Protein AF-A0A6L6IVC9-F1 (afdb_monomer_lite)

Foldseek 3Di:
DLVVLLVCLLVQLLVLQQVLCVVCVVLVVVLVVLVVVLVCQLPDPDPVSVVVSVVDDRDPVSVVSLVVSQCSLLVSLLVSLLVSLVSQDLPDDPVSSVVSLVSNVNSNVVSCVPGGVVSHDPVSNVVSNVNSNVVNVVVSVVVVVVVD

Sequence (148 aa):
MMVFRYALLFVLPVLLAVLLEYLTFPMQEHVRAQASDWINRAASPNPDVAATARAELPGHDMLGAISRLDWLFLGSVFLGVIAVSFLIPTRLIASKGINLLTAIVLGFAAARFFVGFYRLAWAEFGGAVLLGAIAAVGLMLLRLRRSG

Radius of gyration: 20.47 Å; chains: 1; bounding box: 45×28×60 Å

Secondary structure (DSSP, 8-state):
-HHHHHHHHHHHHHHHHHHHHHHHHHHHHHHHHHHHHHHHHHT-SSHHHHHHHHHSPPPHHHHHHHHHHHHHHHHHHHHHHHHHHTTS-TT--HHHHHHHHHHHHHHHHHHHHHTSGGGS-HHHHHHHHHHHHHHHHHHHHHHHHH--

Structure (mmCIF, N/CA/C/O backbone):
data_AF-A0A6L6IVC9-F1
#
_entry.id   AF-A0A6L6IVC9-F1
#
loop_
_atom_site.group_PDB
_atom_site.id
_atom_site.type_symbol
_atom_site.label_atom_id
_atom_site.label_alt_id
_atom_site.label_comp_id
_atom_site.label_asym_id
_atom_site.label_entity_id
_atom_site.label_seq_id
_atom_site.pdbx_PDB_ins_code
_atom_site.Cartn_x
_atom_site.Cartn_y
_atom_site.Cartn_z
_atom_site.occupancy
_atom_site.B_iso_or_equiv
_atom_site.auth_seq_id
_atom_site.auth_comp_id
_atom_site.auth_asym_id
_atom_site.auth_atom_id
_atom_site.pdbx_PDB_model_num
ATOM 1 N N . MET A 1 1 ? -21.266 -10.747 19.700 1.00 63.91 1 MET A N 1
ATOM 2 C CA . MET A 1 1 ? -20.982 -9.439 19.053 1.00 63.91 1 MET A CA 1
ATOM 3 C C . MET A 1 1 ? -19.495 -9.064 18.976 1.00 63.91 1 MET A C 1
ATOM 5 O O . MET A 1 1 ? -19.111 -8.456 17.988 1.00 63.91 1 MET A O 1
ATOM 9 N N . MET A 1 2 ? -18.641 -9.415 19.954 1.00 69.81 2 MET A N 1
ATOM 10 C CA . MET A 1 2 ? -17.191 -9.118 19.905 1.00 69.81 2 MET A CA 1
ATOM 11 C C . MET A 1 2 ? -16.445 -9.848 18.775 1.00 69.81 2 MET A C 1
ATOM 13 O O . MET A 1 2 ? -15.740 -9.198 18.018 1.00 69.81 2 MET A O 1
ATOM 17 N N . VAL A 1 3 ? -16.641 -11.163 18.615 1.00 74.19 3 VAL A N 1
ATOM 18 C CA . VAL A 1 3 ? -15.970 -11.973 17.572 1.00 74.19 3 VAL A CA 1
ATOM 19 C C . VAL A 1 3 ? -16.232 -11.427 16.165 1.00 74.19 3 VAL A C 1
ATOM 21 O O . VAL A 1 3 ? -15.304 -11.277 15.380 1.00 74.19 3 VAL A O 1
ATOM 24 N N . PHE A 1 4 ? -17.476 -11.031 15.883 1.00 79.56 4 PHE A N 1
ATOM 25 C CA . PHE A 1 4 ? -17.849 -10.402 14.615 1.00 79.56 4 PHE A CA 1
ATOM 26 C C . PHE A 1 4 ? -17.059 -9.114 14.343 1.00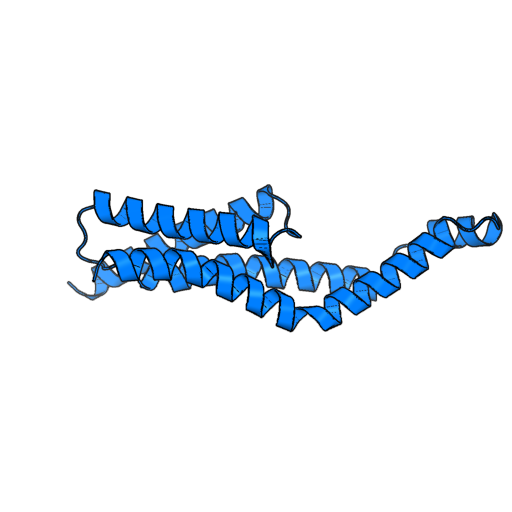 79.56 4 PHE A C 1
ATOM 28 O O . PHE A 1 4 ? -16.622 -8.896 13.222 1.00 79.56 4 PHE A O 1
ATOM 35 N N . ARG A 1 5 ? -16.806 -8.285 15.366 1.00 78.69 5 ARG A N 1
ATOM 36 C CA . ARG A 1 5 ? -15.985 -7.076 15.207 1.00 78.69 5 ARG A CA 1
ATOM 37 C C . ARG A 1 5 ? -14.528 -7.408 14.909 1.00 78.69 5 ARG A C 1
ATOM 39 O O . ARG A 1 5 ? -13.965 -6.784 14.027 1.00 78.69 5 ARG A O 1
ATOM 46 N N . TYR A 1 6 ? -13.936 -8.390 15.588 1.00 76.06 6 TYR A N 1
ATOM 47 C CA . TYR A 1 6 ? -12.573 -8.840 15.277 1.00 76.06 6 TYR A CA 1
ATOM 48 C C . TYR A 1 6 ? -12.455 -9.348 13.839 1.00 76.06 6 TYR A C 1
ATOM 50 O O . TYR A 1 6 ? -11.546 -8.937 13.123 1.00 76.06 6 TYR A O 1
ATOM 58 N N . ALA A 1 7 ? -13.404 -10.180 13.404 1.00 80.94 7 ALA A N 1
ATOM 59 C CA . ALA A 1 7 ? -13.454 -10.662 12.029 1.00 80.94 7 ALA A CA 1
ATOM 60 C C . ALA A 1 7 ? -13.580 -9.497 11.036 1.00 80.94 7 ALA A C 1
ATOM 62 O O . ALA A 1 7 ? -12.850 -9.443 10.056 1.00 80.94 7 ALA A O 1
ATOM 63 N N . LEU A 1 8 ? -14.442 -8.518 11.322 1.00 83.88 8 LEU A N 1
ATOM 64 C CA . LEU A 1 8 ? -14.634 -7.351 10.465 1.00 83.88 8 LEU A CA 1
ATOM 65 C C . LEU A 1 8 ? -13.377 -6.465 10.391 1.00 83.88 8 LEU A C 1
ATOM 67 O O . LEU A 1 8 ? -12.983 -6.063 9.303 1.00 83.88 8 LEU A O 1
ATOM 71 N N . LEU A 1 9 ? -12.715 -6.202 11.524 1.00 83.38 9 LEU A N 1
ATOM 72 C CA . LEU A 1 9 ? -11.464 -5.430 11.586 1.00 83.38 9 LEU A CA 1
ATOM 73 C C . LEU A 1 9 ? -10.308 -6.114 10.846 1.00 83.38 9 LEU A C 1
ATOM 75 O O . LEU A 1 9 ? -9.417 -5.430 10.354 1.00 83.38 9 LEU A O 1
ATOM 79 N N . PHE A 1 10 ? -10.329 -7.444 10.771 1.00 82.94 10 PHE A N 1
ATOM 80 C CA . PHE A 1 10 ? -9.356 -8.226 10.018 1.00 82.94 10 PHE A CA 1
ATOM 81 C C . PHE A 1 10 ? -9.677 -8.273 8.515 1.00 82.94 10 PHE A C 1
ATOM 83 O O . PHE A 1 10 ? -8.784 -8.116 7.688 1.00 82.94 10 PHE A O 1
ATOM 90 N N . VAL A 1 11 ? -10.949 -8.462 8.151 1.00 85.50 11 VAL A N 1
ATOM 91 C CA . VAL A 1 11 ? -11.393 -8.624 6.755 1.00 85.50 11 VAL A CA 1
ATOM 92 C C . VAL A 1 11 ? -11.438 -7.293 6.002 1.00 85.50 11 VAL A C 1
ATOM 94 O O . VAL A 1 11 ? -11.126 -7.260 4.815 1.00 85.50 11 VAL A O 1
ATOM 97 N N . LEU A 1 12 ? -11.790 -6.183 6.658 1.00 87.56 12 LEU A N 1
ATOM 98 C CA . LEU A 1 12 ? -11.900 -4.874 6.002 1.00 87.56 12 LEU A CA 1
ATOM 99 C C . LEU A 1 12 ? -10.600 -4.408 5.323 1.00 87.56 12 LEU A C 1
ATOM 101 O O . LEU A 1 12 ? -10.677 -3.999 4.166 1.00 87.56 12 LEU A O 1
ATOM 105 N N . PRO A 1 13 ? -9.415 -4.494 5.959 1.00 86.31 13 PRO A N 1
ATOM 106 C CA . PRO A 1 13 ? -8.149 -4.199 5.290 1.00 86.31 13 PRO A CA 1
ATOM 107 C C . PRO A 1 13 ? -7.911 -5.047 4.036 1.00 86.31 13 PRO A C 1
ATOM 109 O O . PRO A 1 13 ? -7.402 -4.541 3.039 1.00 86.31 13 PRO A O 1
ATOM 112 N N . VAL A 1 14 ? -8.307 -6.324 4.069 1.00 86.25 14 VAL A N 1
ATOM 113 C CA . VAL A 1 14 ? -8.173 -7.238 2.927 1.00 86.25 14 VAL A CA 1
ATOM 114 C C . VAL A 1 14 ? -9.106 -6.815 1.797 1.00 86.25 14 VAL A C 1
ATOM 116 O O . VAL A 1 14 ? -8.656 -6.675 0.666 1.00 86.25 14 VAL A O 1
ATOM 119 N N . LEU A 1 15 ? -10.379 -6.536 2.095 1.00 88.56 15 LEU A N 1
ATOM 120 C CA . LEU A 1 15 ? -11.338 -6.044 1.100 1.00 88.56 15 LEU A CA 1
ATOM 121 C C . LEU A 1 15 ? -10.901 -4.710 0.489 1.00 88.56 15 LEU A C 1
ATOM 123 O O . LEU A 1 15 ? -11.041 -4.521 -0.716 1.00 88.56 15 LEU A O 1
ATOM 127 N N . LEU A 1 16 ? -10.344 -3.807 1.299 1.00 88.56 16 LEU A N 1
ATOM 128 C CA . LEU A 1 16 ? -9.796 -2.539 0.826 1.00 88.56 16 LEU A CA 1
ATOM 129 C C . LEU A 1 16 ? -8.649 -2.765 -0.165 1.00 88.56 16 LEU A C 1
ATOM 131 O O . LEU A 1 16 ? -8.626 -2.134 -1.217 1.00 88.56 16 LEU A O 1
ATOM 135 N N . ALA A 1 17 ? -7.728 -3.678 0.152 1.00 87.00 17 ALA A N 1
ATOM 136 C CA . ALA A 1 17 ? -6.623 -4.023 -0.736 1.00 87.00 17 ALA A CA 1
ATOM 137 C C . ALA A 1 17 ? -7.112 -4.646 -2.050 1.00 87.00 17 ALA A C 1
ATOM 139 O O . ALA A 1 17 ? -6.653 -4.236 -3.109 1.00 87.00 17 ALA A O 1
ATOM 140 N N . VAL A 1 18 ? -8.073 -5.579 -1.988 1.00 88.00 18 VAL A N 1
ATOM 141 C CA . VAL A 1 18 ? -8.698 -6.183 -3.180 1.00 88.00 18 VAL A CA 1
ATOM 142 C C . VAL A 1 18 ? -9.329 -5.102 -4.053 1.00 88.00 18 VAL A C 1
ATOM 144 O O . VAL A 1 18 ? -9.080 -5.048 -5.252 1.00 88.00 18 VAL A O 1
ATOM 147 N N . LEU A 1 19 ? -10.143 -4.230 -3.456 1.00 89.75 19 LEU A N 1
ATOM 148 C CA . LEU A 1 19 ? -10.838 -3.179 -4.189 1.00 89.75 19 LEU A CA 1
ATOM 149 C C . LEU A 1 19 ? -9.845 -2.229 -4.862 1.00 89.75 19 LEU A C 1
ATOM 151 O O . LEU A 1 19 ? -10.023 -1.877 -6.024 1.00 89.75 19 LEU A O 1
ATOM 155 N N . LEU A 1 20 ? -8.793 -1.835 -4.146 1.00 89.00 20 LEU A N 1
ATOM 156 C CA . LEU A 1 20 ? -7.772 -0.947 -4.680 1.00 89.00 20 LEU A CA 1
ATOM 157 C C . LEU A 1 20 ? -6.981 -1.595 -5.821 1.00 89.00 20 LEU A C 1
ATOM 159 O O . LEU A 1 20 ? -6.711 -0.932 -6.820 1.00 89.00 20 LEU A O 1
ATOM 163 N N . GLU A 1 21 ? -6.664 -2.883 -5.703 1.00 87.06 21 GLU A N 1
ATOM 164 C CA . GLU A 1 21 ? -6.016 -3.655 -6.764 1.00 87.06 21 GLU A CA 1
ATOM 165 C C . GLU A 1 21 ? -6.879 -3.664 -8.032 1.00 87.06 21 GLU A C 1
ATOM 167 O O . GLU A 1 21 ? -6.412 -3.286 -9.102 1.00 87.06 21 GLU A O 1
ATOM 172 N N . TYR A 1 22 ? -8.175 -3.965 -7.903 1.00 89.56 22 TYR A N 1
ATOM 173 C CA . TYR A 1 22 ? -9.111 -3.942 -9.031 1.00 89.56 22 TYR A CA 1
ATOM 174 C C . TYR A 1 22 ? -9.270 -2.550 -9.654 1.00 89.56 22 TYR A C 1
ATOM 176 O O . TYR A 1 22 ? -9.284 -2.418 -10.876 1.00 89.56 22 TYR A O 1
ATOM 184 N N . LEU A 1 23 ? -9.382 -1.501 -8.834 1.00 90.19 23 LEU A N 1
ATOM 185 C CA . LEU A 1 23 ? -9.553 -0.127 -9.319 1.00 90.19 23 LEU A CA 1
ATOM 186 C C . LEU A 1 23 ? -8.302 0.407 -10.017 1.00 90.19 23 LEU A C 1
ATOM 188 O O . LEU A 1 23 ? -8.406 1.213 -10.940 1.00 90.19 23 LEU A O 1
ATOM 192 N N . THR A 1 24 ? -7.121 -0.022 -9.576 1.00 89.19 24 THR A N 1
ATOM 193 C CA . THR A 1 24 ? -5.847 0.424 -10.148 1.00 89.19 24 THR A CA 1
ATOM 194 C C . THR A 1 24 ? -5.329 -0.493 -11.251 1.00 89.19 24 THR A C 1
ATOM 196 O O . THR A 1 24 ? -4.401 -0.100 -11.959 1.00 89.19 24 THR A O 1
ATOM 199 N N . PHE A 1 25 ? -5.951 -1.657 -11.463 1.00 89.25 25 PHE A N 1
ATOM 200 C CA . PHE A 1 25 ? -5.534 -2.666 -12.437 1.00 89.25 25 PHE A CA 1
ATOM 201 C C . PHE A 1 25 ? -5.220 -2.102 -13.836 1.00 89.25 25 PHE A C 1
ATOM 203 O O . PHE A 1 25 ? -4.119 -2.361 -14.324 1.00 89.25 25 PHE A O 1
ATOM 210 N N . PRO A 1 26 ? -6.066 -1.252 -14.461 1.00 87.50 26 PRO A N 1
ATOM 211 C CA . PRO A 1 26 ? -5.769 -0.725 -15.799 1.00 87.50 26 PRO A CA 1
ATOM 212 C C . PRO A 1 26 ? -4.484 0.114 -15.836 1.00 87.50 26 PRO A C 1
ATOM 214 O O . PRO A 1 26 ? -3.719 0.085 -16.797 1.00 87.50 26 PRO A O 1
ATOM 217 N N . MET A 1 27 ? -4.222 0.862 -14.763 1.00 86.81 27 MET A N 1
ATOM 218 C CA . MET A 1 27 ? -3.031 1.696 -14.636 1.00 86.81 27 MET A CA 1
ATOM 219 C C . MET A 1 27 ? -1.783 0.847 -14.377 1.00 86.81 27 MET A C 1
ATOM 221 O O . MET A 1 27 ? -0.712 1.146 -14.905 1.00 86.81 27 MET A O 1
ATOM 225 N N . GLN A 1 28 ? -1.919 -0.230 -13.601 1.00 88.00 28 GLN A N 1
ATOM 226 C CA . GLN A 1 28 ? -0.845 -1.195 -13.391 1.00 88.00 28 GLN A CA 1
ATOM 227 C C . GLN A 1 28 ? -0.475 -1.916 -14.691 1.00 88.00 28 GLN A C 1
ATOM 229 O O . GLN A 1 28 ? 0.709 -2.054 -14.993 1.00 88.00 28 GLN A O 1
ATOM 234 N N . GLU A 1 29 ? -1.468 -2.333 -15.478 1.00 89.31 29 GLU A N 1
ATOM 235 C CA . GLU A 1 29 ? -1.264 -2.991 -16.769 1.00 89.31 29 GLU A CA 1
ATOM 236 C C . GLU A 1 29 ? -0.557 -2.065 -17.762 1.00 89.31 29 GLU A C 1
ATOM 238 O O . GLU A 1 29 ? 0.423 -2.466 -18.388 1.00 89.31 29 GLU A O 1
ATOM 243 N N . HIS A 1 30 ? -0.967 -0.795 -17.824 1.00 87.81 30 HIS A N 1
ATOM 244 C CA . HIS A 1 30 ? -0.313 0.207 -18.661 1.00 87.81 30 HIS A CA 1
ATOM 245 C C . HIS A 1 30 ? 1.164 0.414 -18.290 1.00 87.81 30 HIS A C 1
ATOM 247 O O . HIS A 1 30 ? 2.036 0.389 -19.159 1.00 87.81 30 HIS A O 1
ATOM 253 N N . VAL A 1 31 ? 1.463 0.559 -16.994 1.00 88.19 31 VAL A N 1
ATOM 254 C CA . VAL A 1 31 ? 2.844 0.673 -16.497 1.00 88.19 31 VAL A CA 1
ATOM 255 C C . VAL A 1 31 ? 3.642 -0.590 -16.809 1.00 88.19 31 VAL A C 1
ATOM 257 O O . VAL A 1 31 ? 4.804 -0.503 -17.198 1.00 88.19 31 VAL A O 1
ATOM 260 N N . ARG A 1 32 ? 3.032 -1.769 -16.655 1.00 87.88 32 ARG A N 1
ATOM 261 C CA . ARG A 1 32 ? 3.689 -3.051 -16.911 1.00 87.88 32 ARG A CA 1
ATOM 262 C C . ARG A 1 32 ? 4.030 -3.220 -18.388 1.00 87.88 32 ARG A C 1
ATOM 264 O O . ARG A 1 32 ? 5.146 -3.630 -18.683 1.00 87.88 32 ARG A O 1
ATOM 271 N N . ALA A 1 33 ? 3.120 -2.861 -19.290 1.00 90.12 33 ALA A N 1
ATOM 272 C CA . ALA A 1 33 ? 3.360 -2.901 -20.729 1.00 90.12 33 ALA A CA 1
ATOM 273 C C . ALA A 1 33 ? 4.529 -1.984 -21.127 1.00 90.12 33 ALA A C 1
ATOM 275 O O . ALA A 1 33 ? 5.480 -2.440 -21.758 1.00 90.12 33 ALA A O 1
ATOM 276 N N . GLN A 1 34 ? 4.524 -0.729 -20.661 1.00 88.12 34 GLN A N 1
ATOM 277 C CA . GLN A 1 34 ? 5.623 0.211 -20.919 1.00 88.12 34 GLN A CA 1
ATOM 278 C C . GLN A 1 34 ? 6.960 -0.270 -20.342 1.00 88.12 34 GLN A C 1
ATOM 280 O O . GLN A 1 34 ? 7.998 -0.160 -20.998 1.00 88.12 34 GLN A O 1
ATOM 285 N N . ALA A 1 35 ? 6.940 -0.837 -19.132 1.00 87.12 35 ALA A N 1
ATOM 286 C CA . ALA A 1 35 ? 8.124 -1.416 -18.509 1.00 87.12 35 ALA A CA 1
ATOM 287 C C . ALA A 1 35 ? 8.680 -2.579 -19.336 1.00 87.12 35 ALA A C 1
ATOM 289 O O . ALA A 1 35 ? 9.884 -2.645 -19.572 1.00 87.12 35 ALA A O 1
ATOM 290 N N . SER A 1 36 ? 7.813 -3.487 -19.789 1.00 89.44 36 SER A N 1
ATOM 291 C CA . SER A 1 36 ? 8.200 -4.632 -20.612 1.00 89.44 36 SER A CA 1
ATOM 292 C C . SER A 1 36 ? 8.807 -4.196 -21.941 1.00 89.44 36 SER A C 1
ATOM 294 O O . SER A 1 36 ? 9.866 -4.701 -22.305 1.00 89.44 36 SER A O 1
ATOM 296 N N . ASP A 1 37 ? 8.210 -3.220 -22.623 1.00 89.75 37 ASP A N 1
ATOM 297 C CA . ASP A 1 37 ? 8.753 -2.688 -23.876 1.00 89.75 37 ASP A CA 1
ATOM 298 C C . ASP A 1 37 ? 10.130 -2.051 -23.679 1.00 89.75 37 ASP A C 1
ATOM 300 O O . ASP A 1 37 ? 11.042 -2.267 -24.481 1.00 89.75 37 ASP A O 1
ATOM 304 N N . TRP A 1 38 ? 10.320 -1.294 -22.596 1.00 88.94 38 TRP A N 1
ATOM 305 C CA . TRP A 1 38 ? 11.626 -0.724 -22.267 1.00 88.94 38 TRP A CA 1
ATOM 306 C C . TRP A 1 38 ? 12.664 -1.810 -21.946 1.00 88.94 38 TRP A C 1
ATOM 308 O O . TRP A 1 38 ? 13.755 -1.785 -22.516 1.00 88.94 38 TRP A O 1
ATOM 318 N N . ILE A 1 39 ? 12.322 -2.804 -21.113 1.00 89.06 39 ILE A N 1
ATOM 319 C CA . ILE A 1 39 ? 13.215 -3.929 -20.779 1.00 89.06 39 ILE A CA 1
ATOM 320 C C . ILE A 1 39 ? 13.608 -4.694 -22.047 1.00 89.06 39 ILE A C 1
ATOM 322 O O . ILE A 1 39 ? 14.787 -4.980 -22.248 1.00 89.06 39 ILE A O 1
ATOM 326 N N . ASN A 1 40 ? 12.646 -4.983 -22.925 1.00 91.38 40 ASN A N 1
ATOM 327 C CA . ASN A 1 40 ? 12.888 -5.698 -24.176 1.00 91.38 40 ASN A CA 1
ATOM 328 C C . ASN A 1 40 ? 13.840 -4.924 -25.096 1.00 91.38 40 ASN A C 1
ATOM 330 O O . ASN A 1 40 ? 14.751 -5.516 -25.674 1.00 91.38 40 ASN A O 1
ATOM 334 N N . ARG A 1 41 ? 13.682 -3.597 -25.201 1.00 88.19 41 ARG A N 1
ATOM 335 C CA . ARG A 1 41 ? 14.613 -2.755 -25.966 1.00 88.19 41 ARG A CA 1
ATOM 336 C C . ARG A 1 41 ? 16.001 -2.715 -25.320 1.00 88.19 41 ARG A C 1
ATOM 338 O O . ARG A 1 41 ? 16.995 -2.881 -26.021 1.00 88.19 41 ARG A O 1
ATOM 345 N N . ALA A 1 42 ? 16.083 -2.580 -23.997 1.00 88.50 42 ALA A N 1
ATOM 346 C CA . ALA A 1 42 ? 17.344 -2.542 -23.250 1.00 88.50 42 ALA A CA 1
ATOM 347 C C . ALA A 1 42 ? 18.109 -3.883 -23.247 1.00 88.50 42 ALA A C 1
ATOM 349 O O . ALA A 1 42 ? 19.337 -3.898 -23.083 1.00 88.50 42 ALA A O 1
ATOM 350 N N . ALA A 1 43 ? 17.395 -4.997 -23.423 1.00 91.00 43 ALA A N 1
ATOM 351 C CA . ALA A 1 43 ? 17.928 -6.354 -23.539 1.00 91.00 43 ALA A CA 1
ATOM 352 C C . ALA A 1 43 ? 18.054 -6.842 -24.996 1.00 91.00 43 ALA A C 1
ATOM 354 O O . ALA A 1 43 ? 18.357 -8.013 -25.222 1.00 91.00 43 ALA A O 1
ATOM 355 N N . SER A 1 44 ? 17.820 -5.967 -25.981 1.00 89.94 44 SER A N 1
ATOM 356 C CA . SER A 1 44 ? 17.869 -6.325 -27.399 1.00 89.94 44 SER A CA 1
ATOM 357 C C . SER A 1 44 ? 19.238 -6.903 -27.800 1.00 89.94 44 SER A C 1
ATOM 359 O O . SER A 1 44 ? 20.269 -6.374 -27.375 1.00 89.94 44 SER A O 1
ATOM 361 N N . PRO A 1 45 ? 19.285 -7.935 -28.667 1.00 91.12 45 PRO A N 1
ATOM 362 C CA . PRO A 1 45 ? 20.533 -8.431 -29.251 1.00 91.12 45 PRO A CA 1
ATOM 363 C C . PRO A 1 45 ? 21.244 -7.400 -30.137 1.00 91.12 45 PRO A C 1
ATOM 365 O O . PRO A 1 45 ? 22.432 -7.545 -30.413 1.00 91.12 45 PRO A O 1
ATOM 368 N N . ASN A 1 46 ? 20.521 -6.378 -30.611 1.00 93.69 46 ASN A N 1
ATOM 369 C CA . ASN A 1 46 ? 21.105 -5.293 -31.385 1.00 93.69 46 ASN A CA 1
ATOM 370 C C . ASN A 1 46 ? 21.764 -4.273 -30.429 1.00 93.69 46 ASN A C 1
ATOM 372 O O . ASN A 1 46 ? 21.043 -3.639 -29.646 1.00 93.69 46 ASN A O 1
ATOM 376 N N . PRO A 1 47 ? 23.099 -4.090 -30.493 1.00 88.31 47 PRO A N 1
ATOM 377 C CA . PRO A 1 47 ? 23.833 -3.243 -29.557 1.00 88.31 47 PRO A CA 1
ATOM 378 C C . PRO A 1 47 ? 23.415 -1.772 -29.633 1.00 88.31 47 PRO A C 1
ATOM 380 O O . PRO A 1 47 ? 23.376 -1.115 -28.595 1.00 88.31 47 PRO A O 1
ATOM 383 N N . ASP A 1 48 ? 23.036 -1.276 -30.812 1.00 90.94 48 ASP A N 1
ATOM 384 C CA . ASP A 1 48 ? 22.622 0.118 -30.988 1.00 90.94 48 ASP A CA 1
ATOM 385 C C . ASP A 1 48 ? 21.271 0.366 -30.308 1.00 90.94 48 ASP A C 1
ATOM 387 O O . ASP A 1 48 ? 21.121 1.299 -29.523 1.00 90.94 48 ASP A O 1
ATOM 391 N N . VAL A 1 49 ? 20.308 -0.540 -30.515 1.00 88.75 49 VAL A N 1
ATOM 392 C CA . VAL A 1 49 ? 18.975 -0.468 -29.890 1.00 88.75 49 VAL A CA 1
ATOM 393 C C . VAL A 1 49 ? 19.075 -0.578 -28.368 1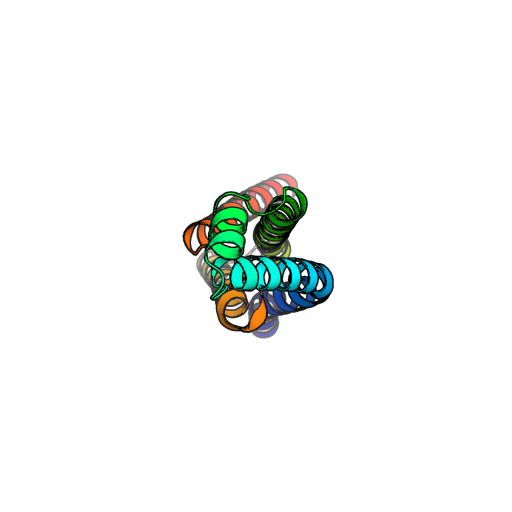.00 88.75 49 VAL A C 1
ATOM 395 O O . VAL A 1 49 ? 18.419 0.176 -27.647 1.00 88.75 49 VAL A O 1
ATOM 398 N N . ALA A 1 50 ? 19.917 -1.486 -27.871 1.00 87.75 50 ALA A N 1
ATOM 399 C CA . ALA A 1 50 ? 20.146 -1.648 -26.441 1.00 87.75 50 ALA A CA 1
ATOM 400 C C . ALA A 1 50 ? 20.835 -0.422 -25.822 1.00 87.75 50 ALA A C 1
ATOM 402 O O . ALA A 1 50 ? 20.464 -0.004 -24.724 1.00 87.75 50 ALA A O 1
ATOM 403 N N . ALA A 1 51 ? 21.810 0.177 -26.515 1.00 87.50 51 ALA A N 1
ATOM 404 C CA . ALA A 1 51 ? 22.490 1.385 -26.058 1.00 87.50 51 ALA A CA 1
ATOM 405 C C . ALA A 1 51 ? 21.533 2.583 -25.997 1.00 87.50 51 ALA A C 1
ATOM 407 O O . ALA A 1 51 ? 21.487 3.266 -24.973 1.00 87.50 51 ALA A O 1
ATOM 408 N N . THR A 1 52 ? 20.715 2.796 -27.035 1.00 88.00 52 THR A N 1
ATOM 409 C CA . THR A 1 52 ? 19.705 3.864 -27.051 1.00 88.00 52 THR A CA 1
ATOM 410 C C . THR A 1 52 ? 18.681 3.680 -25.935 1.00 88.00 52 THR A C 1
ATOM 412 O O . THR A 1 52 ? 18.406 4.623 -25.203 1.00 88.00 52 THR A O 1
ATOM 415 N N . ALA A 1 53 ? 18.170 2.465 -25.731 1.00 84.62 53 ALA A N 1
ATOM 416 C CA . ALA A 1 53 ? 17.167 2.200 -24.701 1.00 84.62 53 ALA A CA 1
ATOM 417 C C . ALA A 1 53 ? 17.697 2.353 -23.267 1.00 84.62 53 ALA A C 1
ATOM 419 O O . ALA A 1 53 ? 16.943 2.728 -22.375 1.00 84.62 53 ALA A O 1
ATOM 420 N N . ARG A 1 54 ? 18.984 2.074 -23.027 1.00 82.94 54 ARG A N 1
ATOM 421 C CA . ARG A 1 54 ? 19.627 2.301 -21.719 1.00 82.94 54 ARG A CA 1
ATOM 422 C C . ARG A 1 54 ? 19.961 3.771 -21.479 1.00 82.94 54 ARG A C 1
ATOM 424 O O . ARG A 1 54 ? 19.996 4.195 -20.328 1.00 82.94 54 ARG A O 1
ATOM 431 N N . ALA A 1 55 ? 20.237 4.521 -22.545 1.00 84.81 55 ALA A N 1
ATOM 432 C CA . ALA A 1 55 ? 20.434 5.966 -22.481 1.00 84.81 55 ALA A CA 1
ATOM 433 C C . ALA A 1 55 ? 19.102 6.720 -22.312 1.00 84.81 55 ALA A C 1
ATOM 435 O O . ALA A 1 55 ? 19.063 7.763 -21.661 1.00 84.81 55 ALA A O 1
ATOM 436 N N . GLU A 1 56 ? 18.005 6.181 -22.853 1.00 81.69 56 GLU A N 1
ATOM 437 C CA . GLU A 1 56 ? 16.647 6.643 -22.577 1.00 81.69 56 GLU A CA 1
ATOM 438 C C . GLU A 1 56 ? 16.247 6.280 -21.141 1.00 81.69 56 GLU A C 1
ATOM 440 O O . GLU A 1 56 ? 16.031 5.117 -20.790 1.00 81.69 56 GLU A O 1
ATOM 445 N N . LEU A 1 57 ? 16.107 7.303 -20.296 1.00 72.38 57 LEU A N 1
ATOM 446 C CA . LEU A 1 57 ? 15.423 7.161 -19.015 1.00 72.38 57 LEU A CA 1
ATOM 447 C C . LEU A 1 57 ? 13.992 6.647 -19.256 1.00 72.38 57 LEU A C 1
ATOM 449 O O . LEU A 1 57 ? 13.378 7.022 -20.261 1.00 72.38 57 LEU A O 1
ATOM 453 N N . PRO A 1 58 ? 13.428 5.839 -18.335 1.00 75.88 58 PRO A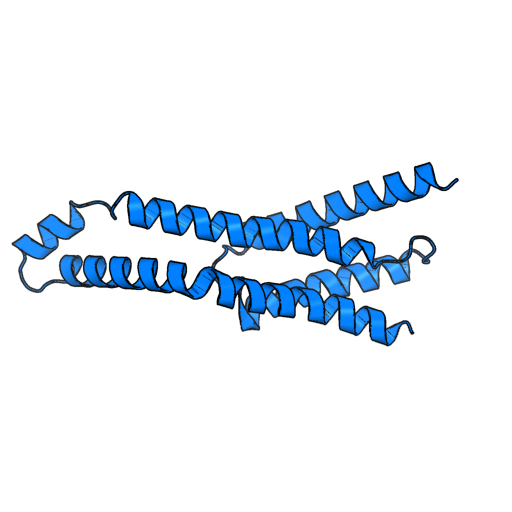 N 1
ATOM 454 C CA . PRO A 1 58 ? 12.017 5.480 -18.391 1.00 75.88 58 PRO A CA 1
ATOM 455 C C . PRO A 1 58 ? 11.180 6.746 -18.594 1.00 75.88 58 PRO A C 1
ATOM 457 O O . PRO A 1 58 ? 11.405 7.751 -17.912 1.00 75.88 58 PRO A O 1
ATOM 460 N N . GLY A 1 59 ? 10.260 6.714 -19.562 1.00 74.69 59 GLY A N 1
ATOM 461 C CA . GLY A 1 59 ? 9.500 7.896 -19.965 1.00 74.69 59 GLY A CA 1
ATOM 462 C C . GLY A 1 59 ? 8.842 8.587 -18.768 1.00 74.69 59 GLY A C 1
ATOM 463 O O . GLY A 1 59 ? 8.403 7.927 -17.823 1.00 74.69 59 GLY A O 1
ATOM 464 N N . HIS A 1 60 ? 8.763 9.921 -18.807 1.00 77.00 60 HIS A N 1
ATOM 465 C CA . HIS A 1 60 ? 8.190 10.725 -17.720 1.00 77.00 60 HIS A CA 1
ATOM 466 C C . HIS A 1 60 ? 6.782 10.246 -17.320 1.00 77.00 60 HIS A C 1
ATOM 468 O O . HIS A 1 60 ? 6.450 10.206 -16.135 1.00 77.00 60 HIS A O 1
ATOM 474 N N . ASP A 1 61 ? 6.002 9.780 -18.298 1.00 80.12 61 ASP A N 1
ATOM 475 C CA . ASP A 1 61 ? 4.666 9.220 -18.093 1.00 80.12 61 ASP A CA 1
ATOM 476 C C . ASP A 1 61 ? 4.681 7.911 -17.288 1.00 80.12 61 ASP A C 1
ATOM 478 O O . ASP A 1 61 ? 3.863 7.737 -16.382 1.00 80.12 61 ASP A O 1
ATOM 482 N N . MET A 1 62 ? 5.650 7.023 -17.544 1.00 82.12 62 MET A N 1
ATOM 483 C CA . MET A 1 62 ? 5.814 5.763 -16.813 1.00 82.12 62 MET A CA 1
ATOM 484 C C . MET A 1 62 ? 6.172 6.026 -15.346 1.00 82.12 62 MET A C 1
ATOM 486 O O . MET A 1 62 ? 5.542 5.482 -14.437 1.00 82.12 62 MET A O 1
ATOM 490 N N . LEU A 1 63 ? 7.161 6.892 -15.103 1.00 84.31 63 LEU A N 1
ATOM 491 C CA . LEU A 1 63 ? 7.599 7.249 -13.749 1.00 84.31 63 LEU A CA 1
ATOM 492 C C . LEU A 1 63 ? 6.499 7.988 -12.978 1.00 84.31 63 LEU A C 1
ATOM 494 O O . LEU A 1 63 ? 6.261 7.702 -11.802 1.00 84.31 63 LEU A O 1
ATOM 498 N N . GLY A 1 64 ? 5.781 8.893 -13.646 1.00 85.75 64 GLY A N 1
ATOM 499 C CA . GLY A 1 64 ? 4.634 9.589 -13.072 1.00 85.75 64 GLY A CA 1
ATOM 500 C C . GLY A 1 64 ? 3.503 8.631 -12.693 1.00 85.75 64 GLY A C 1
ATOM 501 O O . GLY A 1 64 ? 2.929 8.753 -11.609 1.00 85.75 64 GLY A O 1
ATOM 502 N N . ALA A 1 65 ? 3.201 7.645 -13.541 1.00 85.75 65 ALA A N 1
ATOM 503 C CA . ALA A 1 65 ? 2.193 6.632 -13.248 1.00 85.75 65 ALA A CA 1
ATOM 504 C C . ALA A 1 65 ? 2.608 5.716 -12.084 1.00 85.75 65 ALA A C 1
ATOM 506 O O . ALA A 1 65 ? 1.791 5.435 -11.206 1.00 85.75 65 ALA A O 1
ATOM 507 N N . ILE A 1 66 ? 3.880 5.309 -12.016 1.00 86.69 66 ILE A N 1
ATOM 508 C CA . ILE A 1 66 ? 4.414 4.539 -10.883 1.00 86.69 66 ILE A CA 1
ATOM 509 C C . ILE A 1 66 ? 4.242 5.325 -9.582 1.00 86.69 66 ILE A C 1
ATOM 511 O O . ILE A 1 66 ? 3.629 4.817 -8.647 1.00 86.69 66 ILE A O 1
ATOM 515 N N . SER A 1 67 ? 4.684 6.583 -9.560 1.00 88.62 67 SER A N 1
ATOM 516 C CA . SER A 1 67 ? 4.588 7.431 -8.372 1.00 88.62 67 SER A CA 1
ATOM 517 C C . SER A 1 67 ? 3.142 7.615 -7.901 1.00 88.62 67 SER A C 1
ATOM 519 O O . SER A 1 67 ? 2.851 7.495 -6.712 1.00 88.62 67 SER A O 1
ATOM 521 N N . ARG A 1 68 ? 2.203 7.860 -8.824 1.00 89.06 68 ARG A N 1
ATOM 522 C CA . ARG A 1 68 ? 0.774 7.998 -8.491 1.00 89.06 68 ARG A CA 1
ATOM 523 C C . ARG A 1 68 ? 0.198 6.726 -7.877 1.00 89.06 68 ARG A C 1
ATOM 525 O O . ARG A 1 68 ? -0.553 6.823 -6.910 1.00 89.06 68 ARG A O 1
ATOM 532 N N . LEU A 1 69 ? 0.541 5.558 -8.422 1.00 89.50 69 LEU A N 1
ATOM 533 C CA . LEU A 1 69 ? 0.130 4.279 -7.848 1.00 89.50 69 LEU A CA 1
ATOM 534 C C . LEU A 1 69 ? 0.674 4.135 -6.426 1.00 89.50 69 LEU A C 1
ATOM 536 O O . LEU A 1 69 ? -0.100 3.859 -5.515 1.00 89.50 69 LEU A O 1
ATOM 540 N N . ASP A 1 70 ? 1.957 4.411 -6.203 1.00 89.19 70 ASP A N 1
ATOM 541 C CA . ASP A 1 70 ? 2.564 4.276 -4.874 1.00 89.19 70 ASP A CA 1
ATOM 542 C C . ASP A 1 70 ? 1.872 5.183 -3.844 1.00 89.19 70 ASP A C 1
ATOM 544 O O . ASP A 1 70 ? 1.499 4.725 -2.763 1.00 89.19 70 ASP A O 1
ATOM 548 N N . TRP A 1 71 ? 1.577 6.434 -4.212 1.00 89.75 71 TRP A N 1
ATOM 549 C CA . TRP A 1 71 ? 0.806 7.353 -3.370 1.00 89.75 71 TRP A CA 1
ATOM 550 C C . TRP A 1 71 ? -0.627 6.881 -3.102 1.00 89.75 71 TRP A C 1
ATOM 552 O O . TRP A 1 71 ? -1.113 7.033 -1.979 1.00 89.75 71 TRP A O 1
ATOM 562 N N . LEU A 1 72 ? -1.308 6.295 -4.091 1.00 90.12 72 LEU A N 1
ATOM 563 C CA . LEU A 1 72 ? -2.656 5.746 -3.919 1.00 90.12 72 LEU A CA 1
ATOM 564 C C . LEU A 1 72 ? -2.663 4.572 -2.938 1.00 90.12 72 LEU A C 1
ATOM 566 O O . LEU A 1 72 ? -3.504 4.529 -2.037 1.00 90.12 72 LEU A O 1
ATOM 570 N N . PHE A 1 73 ? -1.714 3.646 -3.075 1.00 89.12 73 PHE A N 1
ATOM 571 C CA . PHE A 1 73 ? -1.567 2.517 -2.159 1.00 89.12 73 PHE A CA 1
ATOM 572 C C . PHE A 1 73 ? -1.201 2.986 -0.750 1.00 89.12 73 PHE A C 1
ATOM 574 O O . PHE A 1 73 ? -1.845 2.571 0.216 1.00 89.12 73 PHE A O 1
ATOM 581 N N . LEU A 1 74 ? -0.244 3.907 -0.620 1.00 89.50 74 LEU A N 1
ATOM 582 C CA . LEU A 1 74 ? 0.174 4.461 0.667 1.00 89.50 74 LEU A CA 1
ATOM 583 C C . LEU A 1 74 ? -0.970 5.204 1.374 1.00 89.50 74 LEU A C 1
ATOM 585 O O . LEU A 1 74 ? -1.264 4.947 2.544 1.00 89.50 74 LEU A O 1
ATOM 589 N N . GLY A 1 75 ? -1.652 6.092 0.647 1.00 88.94 75 GLY A N 1
ATOM 590 C CA . GLY A 1 75 ? -2.793 6.850 1.151 1.00 88.94 75 GLY A CA 1
ATOM 591 C C . GLY A 1 75 ? -3.949 5.943 1.564 1.00 88.94 75 GLY A C 1
ATOM 592 O O . GLY A 1 75 ? -4.569 6.172 2.601 1.00 88.94 75 GLY A O 1
ATOM 593 N N . SER A 1 76 ? -4.196 4.867 0.815 1.00 89.69 76 SER A N 1
ATOM 594 C CA . SER A 1 76 ? -5.241 3.894 1.143 1.00 89.69 76 SER A CA 1
ATOM 595 C C . SER A 1 76 ? -4.930 3.104 2.410 1.00 89.69 76 SER A C 1
ATOM 597 O O . SER A 1 76 ? -5.833 2.894 3.216 1.00 89.69 76 SER A O 1
ATOM 599 N N . VAL A 1 77 ? -3.672 2.711 2.645 1.00 88.75 77 VAL A N 1
ATOM 600 C CA . VAL A 1 77 ? -3.270 2.093 3.922 1.00 88.75 77 VAL A CA 1
ATOM 601 C C . VAL A 1 77 ? -3.511 3.062 5.074 1.00 88.75 77 VAL A C 1
ATOM 603 O O . VAL A 1 77 ? -4.187 2.711 6.039 1.00 88.75 77 VAL A O 1
ATOM 606 N N . PHE A 1 78 ? -3.010 4.293 4.957 1.00 89.19 78 PHE A N 1
ATOM 607 C CA . PHE A 1 78 ? -3.146 5.309 5.998 1.00 89.19 78 PHE A CA 1
ATOM 608 C C . PHE A 1 78 ? -4.618 5.594 6.340 1.00 89.19 78 PHE A C 1
ATOM 610 O O . PHE A 1 78 ? -5.027 5.500 7.501 1.00 89.19 78 PHE A O 1
ATOM 617 N N . LEU A 1 79 ? -5.440 5.880 5.326 1.00 87.31 79 LEU A N 1
ATOM 618 C CA . LEU A 1 79 ? -6.867 6.153 5.496 1.00 87.31 79 LEU A CA 1
ATOM 619 C C . LEU A 1 79 ? -7.637 4.919 5.963 1.00 87.31 79 LEU A C 1
ATOM 621 O O . LEU A 1 79 ? -8.526 5.034 6.805 1.00 87.31 79 LEU A O 1
ATOM 625 N N . GLY A 1 80 ? -7.288 3.740 5.453 1.00 87.62 80 GLY A N 1
ATOM 626 C CA . GLY A 1 80 ? -7.903 2.480 5.841 1.00 87.62 80 GLY A CA 1
ATOM 627 C C . GLY A 1 80 ? -7.675 2.170 7.316 1.00 87.62 80 GLY A C 1
ATOM 628 O O . GLY A 1 80 ? -8.625 1.834 8.018 1.00 87.62 80 GLY A O 1
ATOM 629 N N . VAL A 1 81 ? -6.450 2.349 7.822 1.00 87.31 81 VAL A N 1
ATOM 630 C CA . VAL A 1 81 ? -6.152 2.183 9.252 1.00 87.31 81 VAL A CA 1
ATOM 631 C C . VAL A 1 81 ? -6.997 3.142 10.084 1.00 87.31 81 VAL A C 1
ATOM 633 O O . VAL A 1 81 ? -7.634 2.706 11.043 1.00 87.31 81 VAL A O 1
ATOM 636 N N . ILE A 1 82 ? -7.080 4.418 9.699 1.00 85.81 82 ILE A N 1
ATOM 637 C CA . ILE A 1 82 ? -7.910 5.410 10.399 1.00 85.81 82 ILE A CA 1
ATOM 638 C C . ILE A 1 82 ? -9.383 4.990 10.405 1.00 85.81 82 ILE A C 1
ATOM 640 O O . ILE A 1 82 ? -9.995 4.913 11.471 1.00 85.81 82 ILE A O 1
ATOM 644 N N . ALA A 1 83 ? -9.946 4.680 9.236 1.00 86.06 83 ALA A N 1
ATOM 645 C CA . ALA A 1 83 ? -11.351 4.321 9.071 1.00 86.06 83 ALA A CA 1
ATOM 646 C C . ALA A 1 83 ? -11.721 3.073 9.883 1.00 86.06 83 ALA A C 1
ATOM 648 O O . ALA A 1 83 ? -12.707 3.071 10.620 1.00 86.06 83 ALA A O 1
ATOM 649 N N . VAL A 1 84 ? -10.897 2.029 9.804 1.00 84.62 84 VAL A N 1
ATOM 650 C CA . VAL A 1 84 ? -11.110 0.776 10.534 1.00 84.62 84 VAL A CA 1
ATOM 651 C C . VAL A 1 84 ? -10.960 0.990 12.048 1.00 84.62 84 VAL A C 1
ATOM 653 O O . VAL A 1 84 ? -11.713 0.412 12.830 1.00 84.6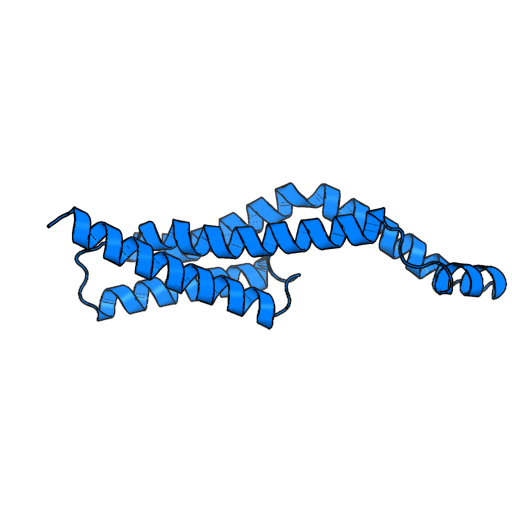2 84 VAL A O 1
ATOM 656 N N . SER A 1 85 ? -10.079 1.889 12.491 1.00 81.06 85 SER A N 1
ATOM 657 C CA . SER A 1 85 ? -9.924 2.206 13.917 1.00 81.06 85 SER A CA 1
ATOM 658 C C . SER A 1 85 ? -11.155 2.874 14.534 1.00 81.06 85 SER A C 1
ATOM 660 O O . SER A 1 85 ? -11.404 2.705 15.727 1.00 81.06 85 SER A O 1
ATOM 662 N N . PHE A 1 86 ? -11.987 3.573 13.752 1.00 77.44 86 PHE A N 1
ATOM 663 C CA . PHE A 1 86 ? -13.239 4.151 14.264 1.00 77.44 86 PHE A CA 1
ATOM 664 C C . PHE A 1 86 ? -14.257 3.102 14.728 1.00 77.44 86 PHE A C 1
ATOM 666 O O . PHE A 1 86 ? -15.183 3.430 15.476 1.00 77.44 86 PHE A O 1
ATOM 673 N N . LEU A 1 87 ? -14.086 1.844 14.319 1.00 78.75 87 LEU A N 1
ATOM 674 C CA . LEU A 1 87 ? -14.915 0.731 14.768 1.00 78.75 87 LEU A CA 1
ATOM 675 C C . LEU A 1 87 ? -14.541 0.253 16.180 1.00 78.75 87 LEU A C 1
ATOM 677 O O . LEU A 1 87 ? -15.285 -0.541 16.766 1.00 78.75 87 LEU A O 1
ATOM 681 N N . ILE A 1 88 ? -13.426 0.734 16.748 1.00 77.25 88 ILE A N 1
ATOM 682 C CA . ILE A 1 88 ? -13.021 0.450 18.126 1.00 77.25 88 ILE A CA 1
ATOM 683 C C . ILE A 1 88 ? -13.930 1.236 19.091 1.00 77.25 88 ILE A C 1
ATOM 685 O O . ILE A 1 88 ? -13.974 2.469 19.058 1.00 77.25 88 ILE A O 1
ATOM 689 N N . PRO A 1 89 ? -14.664 0.555 19.990 1.00 72.50 89 PRO A N 1
ATOM 690 C CA . PRO A 1 89 ? -15.492 1.228 20.983 1.00 72.50 89 PRO A CA 1
ATOM 691 C C . PRO A 1 89 ? -14.663 2.060 21.971 1.00 72.50 89 PRO A C 1
ATOM 693 O O . PRO A 1 89 ? -13.682 1.583 22.536 1.00 72.50 89 PRO A O 1
ATOM 696 N N . THR A 1 90 ? -15.134 3.272 22.264 1.00 67.56 90 THR A N 1
ATOM 697 C CA . THR A 1 90 ? -14.482 4.252 23.154 1.00 67.56 90 THR A CA 1
ATOM 698 C C . THR A 1 90 ? -14.494 3.877 24.637 1.00 67.56 90 THR A C 1
ATOM 700 O O . THR A 1 90 ? -13.745 4.453 25.416 1.00 67.56 90 THR A O 1
ATOM 703 N N . ARG A 1 91 ? -15.323 2.906 25.041 1.00 65.31 91 ARG A N 1
ATOM 704 C CA . ARG A 1 91 ? -15.505 2.475 26.441 1.00 65.31 91 ARG A CA 1
ATOM 705 C C . ARG A 1 91 ? -14.883 1.108 26.748 1.00 65.31 91 ARG A C 1
ATOM 707 O O . ARG A 1 91 ? -15.394 0.369 27.586 1.00 65.31 91 ARG A O 1
ATOM 714 N N . LEU A 1 92 ? -13.840 0.710 26.020 1.00 65.06 92 LEU A N 1
ATOM 715 C CA . LEU A 1 92 ? -13.165 -0.565 26.265 1.00 65.06 92 LEU A CA 1
ATOM 716 C C . LEU A 1 92 ? -12.087 -0.448 27.341 1.00 65.06 92 LEU A C 1
ATOM 718 O O . LEU A 1 92 ? -11.343 0.524 27.395 1.00 65.06 92 LEU A O 1
ATOM 722 N N . ILE A 1 93 ? -11.965 -1.507 28.143 1.00 61.69 93 ILE A N 1
ATOM 723 C CA . ILE A 1 93 ? -10.790 -1.759 28.984 1.00 61.69 93 ILE A CA 1
ATOM 724 C C . ILE A 1 93 ? -9.555 -1.788 28.070 1.00 61.69 93 ILE A C 1
ATOM 726 O O . ILE A 1 93 ? -9.608 -2.414 27.008 1.00 61.69 93 ILE A O 1
ATOM 730 N N . ALA A 1 94 ? -8.458 -1.144 28.482 1.00 64.00 94 ALA A N 1
ATOM 731 C CA . ALA A 1 94 ? -7.252 -0.945 27.669 1.00 64.00 94 ALA A CA 1
ATOM 732 C C . ALA A 1 94 ? -6.753 -2.226 26.965 1.00 64.00 94 ALA A C 1
ATOM 734 O O . ALA A 1 94 ? -6.426 -2.192 25.780 1.00 64.00 94 ALA A O 1
ATOM 735 N N . SER A 1 95 ? -6.804 -3.381 27.641 1.00 64.94 95 SER A N 1
ATOM 736 C CA . SER A 1 95 ? -6.418 -4.685 27.077 1.00 64.94 95 SER A CA 1
ATOM 737 C C . SER A 1 95 ? -7.245 -5.105 25.854 1.00 64.94 95 SER A C 1
ATOM 739 O O . SER A 1 95 ? -6.713 -5.661 24.898 1.00 64.94 95 SER A O 1
ATOM 741 N N . LYS A 1 96 ? -8.547 -4.798 25.832 1.00 71.69 96 LYS A N 1
ATOM 742 C CA . LYS A 1 96 ? -9.428 -5.090 24.690 1.00 71.69 96 LYS A CA 1
ATOM 743 C C . LYS A 1 96 ? -9.197 -4.126 23.525 1.00 71.69 96 LYS A C 1
ATOM 745 O O . LYS A 1 96 ? -9.397 -4.524 22.384 1.00 71.69 96 LYS A O 1
ATOM 750 N N . GLY A 1 97 ? -8.786 -2.887 23.802 1.00 70.56 97 GLY A N 1
ATOM 751 C CA . GLY A 1 97 ? -8.408 -1.917 22.770 1.00 70.56 97 GLY A CA 1
ATOM 752 C C . GLY A 1 97 ? -7.134 -2.332 22.032 1.00 70.56 97 GLY A C 1
ATOM 753 O O . GLY A 1 97 ? -7.113 -2.320 20.804 1.00 70.56 97 GLY A O 1
ATOM 754 N N . ILE A 1 98 ? -6.119 -2.789 22.776 1.00 73.81 98 ILE A N 1
ATOM 755 C CA . ILE A 1 98 ? -4.862 -3.297 22.205 1.00 73.81 98 ILE A CA 1
ATOM 756 C C . ILE A 1 98 ? -5.129 -4.504 21.303 1.00 73.81 98 ILE A C 1
ATOM 758 O O . ILE A 1 98 ? -4.697 -4.501 20.158 1.00 73.81 98 ILE A O 1
ATOM 762 N N . ASN A 1 99 ? -5.918 -5.483 21.755 1.00 80.38 99 ASN A N 1
ATOM 763 C CA . ASN A 1 99 ? -6.235 -6.659 20.938 1.00 80.38 99 ASN A CA 1
ATOM 764 C C . ASN A 1 99 ? -6.945 -6.297 19.619 1.00 80.38 99 ASN A C 1
ATOM 766 O O . ASN A 1 99 ? -6.678 -6.913 18.587 1.00 80.38 99 ASN A O 1
ATOM 770 N N . LEU A 1 100 ? -7.835 -5.297 19.625 1.00 78.81 100 LEU A N 1
ATOM 771 C CA . LEU A 1 100 ? -8.497 -4.826 18.403 1.00 78.81 100 LEU A CA 1
ATOM 772 C C . LEU A 1 100 ? -7.517 -4.100 17.475 1.00 78.81 100 LEU A C 1
ATOM 774 O O . LEU A 1 100 ? -7.555 -4.340 16.273 1.00 78.81 100 LEU A O 1
ATOM 778 N N . LEU A 1 101 ? -6.608 -3.278 18.010 1.00 76.69 101 LEU A N 1
ATOM 779 C CA . LEU A 1 101 ? -5.527 -2.672 17.224 1.00 76.69 101 LEU A CA 1
ATOM 780 C C . LEU A 1 101 ? -4.620 -3.738 16.605 1.00 76.69 101 LEU A C 1
ATOM 782 O O . LEU A 1 101 ? -4.306 -3.662 15.421 1.00 76.69 101 LEU A O 1
ATOM 786 N N . THR A 1 102 ? -4.259 -4.773 17.366 1.00 81.31 102 THR A N 1
ATOM 787 C CA . THR A 1 102 ? -3.499 -5.913 16.847 1.00 81.31 102 THR A CA 1
ATOM 788 C C . THR A 1 102 ? -4.247 -6.598 15.705 1.00 81.31 102 THR A C 1
ATOM 790 O O . THR A 1 102 ? -3.633 -6.906 14.690 1.00 81.31 102 THR A O 1
ATOM 793 N N . ALA A 1 103 ? -5.566 -6.783 15.810 1.00 84.62 103 ALA A N 1
ATOM 794 C CA . ALA A 1 103 ? -6.366 -7.363 14.731 1.00 84.62 103 ALA A CA 1
ATOM 795 C C . ALA A 1 103 ? -6.365 -6.502 13.455 1.00 84.62 103 ALA A C 1
ATOM 797 O O . ALA A 1 103 ? -6.293 -7.052 12.359 1.00 84.62 103 ALA A O 1
ATOM 798 N N . ILE A 1 104 ? -6.379 -5.170 13.589 1.00 84.19 104 ILE A N 1
ATOM 799 C CA . ILE A 1 104 ? -6.243 -4.240 12.457 1.00 84.19 104 ILE A CA 1
ATOM 800 C C . ILE A 1 104 ? -4.867 -4.398 11.807 1.00 84.19 104 ILE A C 1
ATOM 802 O O . ILE A 1 104 ? -4.780 -4.584 10.595 1.00 84.19 104 ILE A O 1
ATOM 806 N N . VAL A 1 105 ? -3.794 -4.376 12.604 1.00 83.69 105 VAL A N 1
ATOM 807 C CA . VAL A 1 105 ? -2.418 -4.539 12.107 1.00 83.69 105 VAL A CA 1
ATOM 808 C C . VAL A 1 105 ? -2.247 -5.885 11.402 1.00 83.69 105 VAL A C 1
ATOM 810 O O . VAL A 1 105 ? -1.691 -5.932 10.308 1.00 83.69 105 VAL A O 1
ATOM 813 N N . LEU A 1 106 ? -2.774 -6.969 11.978 1.00 86.44 106 LEU A N 1
ATOM 814 C CA . LEU A 1 106 ? -2.758 -8.297 11.363 1.00 86.44 106 LEU A CA 1
ATOM 815 C C . LEU A 1 106 ? -3.583 -8.346 10.073 1.00 86.44 106 LEU A C 1
ATOM 817 O O . LEU A 1 106 ? -3.146 -8.971 9.111 1.00 86.44 106 LEU A O 1
ATOM 821 N N . GLY A 1 107 ? -4.732 -7.668 10.020 1.00 86.06 107 GLY A N 1
ATOM 822 C CA . GLY A 1 107 ? -5.539 -7.548 8.806 1.00 86.06 107 GLY A CA 1
ATOM 823 C C . GLY A 1 107 ? -4.784 -6.837 7.683 1.00 86.06 107 GLY A C 1
ATOM 824 O O . GLY A 1 107 ? -4.753 -7.325 6.557 1.00 86.06 107 GLY A O 1
ATOM 825 N N . PHE A 1 108 ? -4.104 -5.728 7.987 1.00 86.31 108 PHE A N 1
ATOM 826 C CA . PHE A 1 108 ? -3.261 -5.020 7.018 1.00 86.31 108 PHE A CA 1
ATOM 827 C C . PHE A 1 108 ? -2.043 -5.843 6.589 1.00 86.31 108 PHE A C 1
ATOM 829 O O . PHE A 1 108 ? -1.719 -5.882 5.402 1.00 86.31 108 PHE A O 1
ATOM 836 N N . ALA A 1 109 ? -1.389 -6.539 7.522 1.00 85.75 109 ALA A N 1
ATOM 837 C CA . ALA A 1 109 ? -0.290 -7.444 7.204 1.00 85.75 109 ALA A CA 1
ATOM 838 C C . ALA A 1 109 ? -0.755 -8.572 6.267 1.00 85.75 109 ALA A C 1
ATOM 840 O O . ALA A 1 109 ? -0.120 -8.822 5.246 1.00 85.75 109 ALA A O 1
ATOM 841 N N . ALA A 1 110 ? -1.901 -9.195 6.552 1.00 85.12 110 ALA A N 1
ATOM 842 C CA . ALA A 1 110 ? -2.508 -10.193 5.676 1.00 85.12 110 ALA A CA 1
ATOM 843 C C . ALA A 1 110 ? -2.861 -9.600 4.300 1.00 85.12 110 ALA A C 1
ATOM 845 O O . ALA A 1 110 ? -2.512 -10.177 3.274 1.00 85.12 110 ALA A O 1
ATOM 846 N N . ALA A 1 111 ? -3.472 -8.414 4.255 1.00 85.06 111 ALA A N 1
ATOM 847 C CA . ALA A 1 111 ? -3.818 -7.726 3.011 1.00 85.06 111 ALA A CA 1
ATOM 848 C C . ALA A 1 111 ? -2.593 -7.441 2.120 1.00 85.06 111 ALA A C 1
ATOM 850 O O . ALA A 1 111 ? -2.679 -7.509 0.890 1.00 85.06 111 ALA A O 1
ATOM 851 N N . ARG A 1 112 ? -1.440 -7.161 2.739 1.00 83.81 112 ARG A N 1
ATOM 852 C CA . ARG A 1 112 ? -0.154 -7.023 2.049 1.00 83.81 112 ARG A CA 1
ATOM 853 C C . ARG A 1 112 ? 0.354 -8.340 1.470 1.00 83.81 112 ARG A C 1
ATOM 855 O O . ARG A 1 112 ? 0.845 -8.327 0.349 1.00 83.81 112 ARG A O 1
ATOM 862 N N . PHE A 1 113 ? 0.251 -9.441 2.213 1.00 80.94 113 PHE A N 1
ATOM 863 C CA . PHE A 1 113 ? 0.715 -10.753 1.750 1.00 80.94 113 PHE A CA 1
ATOM 864 C C . PHE A 1 113 ? -0.166 -11.353 0.655 1.00 80.94 113 PHE A C 1
ATOM 866 O O . PHE A 1 113 ? 0.358 -11.999 -0.247 1.00 80.94 113 PHE A O 1
ATOM 873 N N . PHE A 1 114 ? -1.485 -11.169 0.741 1.00 74.88 114 PHE A N 1
ATOM 874 C CA . PHE A 1 114 ? -2.416 -11.921 -0.097 1.00 74.88 114 PHE A CA 1
ATOM 875 C C . PHE A 1 114 ? -2.898 -11.192 -1.349 1.00 74.88 114 PHE A C 1
ATOM 877 O O . PHE A 1 114 ? -3.212 -11.886 -2.311 1.00 74.88 114 PHE A O 1
ATOM 884 N N . VAL A 1 115 ? -3.028 -9.855 -1.355 1.00 67.62 115 VAL A N 1
ATOM 885 C CA . VAL A 1 115 ? -3.797 -9.213 -2.441 1.00 67.62 115 VAL A CA 1
ATOM 886 C C . VAL A 1 115 ? -3.219 -7.923 -3.022 1.00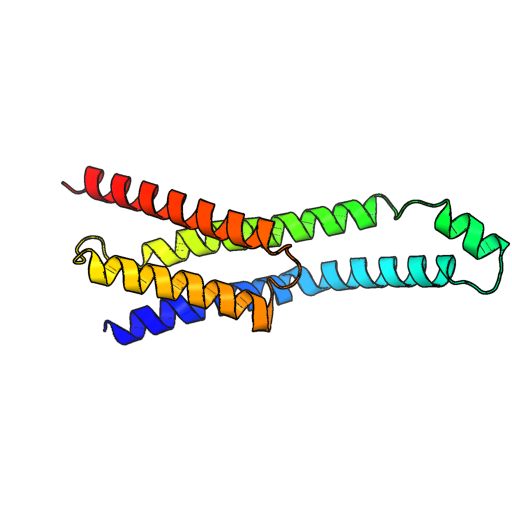 67.62 115 VAL A C 1
ATOM 888 O O . VAL A 1 115 ? -3.086 -7.867 -4.233 1.00 67.62 115 VAL A O 1
ATOM 891 N N . GLY A 1 116 ? -2.918 -6.883 -2.234 1.00 66.19 116 GLY A N 1
ATOM 892 C CA . GLY A 1 116 ? -2.782 -5.538 -2.841 1.00 66.19 116 GLY A CA 1
ATOM 893 C C . GLY A 1 116 ? -1.570 -4.717 -2.418 1.00 66.19 116 GLY A C 1
ATOM 894 O O . GLY A 1 116 ? -0.974 -4.020 -3.227 1.00 66.19 116 GLY A O 1
ATOM 895 N N . PHE A 1 117 ? -1.136 -4.788 -1.158 1.00 75.56 117 PHE A N 1
ATOM 896 C CA . PHE A 1 117 ? -0.068 -3.887 -0.697 1.00 75.56 117 PHE A CA 1
ATOM 897 C C . PHE A 1 117 ? 1.350 -4.411 -0.943 1.00 75.56 117 PHE A C 1
ATOM 899 O O . PHE A 1 117 ? 2.286 -3.811 -0.422 1.00 75.56 117 PHE A O 1
ATOM 906 N N . TYR A 1 118 ? 1.545 -5.501 -1.696 1.00 75.81 118 TYR A N 1
ATOM 907 C CA . TYR A 1 118 ? 2.871 -6.101 -1.933 1.00 75.81 118 TYR A CA 1
ATOM 908 C C . TYR A 1 118 ? 3.857 -5.127 -2.594 1.00 75.81 118 TYR A C 1
ATOM 910 O O . TYR A 1 118 ? 5.066 -5.240 -2.405 1.00 75.81 118 TYR A O 1
ATOM 918 N N . ARG A 1 119 ? 3.324 -4.154 -3.336 1.00 76.50 119 ARG A N 1
ATOM 919 C CA . ARG A 1 119 ? 4.079 -3.184 -4.123 1.00 76.50 119 ARG A CA 1
ATOM 920 C C . ARG A 1 119 ? 4.830 -2.145 -3.283 1.00 76.50 119 ARG A C 1
ATOM 922 O O . ARG A 1 119 ? 5.895 -1.700 -3.688 1.00 76.50 119 ARG A O 1
ATOM 929 N N . LEU A 1 120 ? 4.302 -1.778 -2.114 1.00 82.12 120 LEU A N 1
ATOM 930 C CA . LEU A 1 120 ? 4.952 -0.810 -1.222 1.00 82.12 120 LEU A CA 1
ATOM 931 C C . LEU A 1 120 ? 6.212 -1.415 -0.597 1.00 82.12 120 LEU A C 1
ATOM 933 O O . LEU A 1 120 ? 6.222 -2.606 -0.266 1.00 82.12 120 LEU A O 1
ATOM 937 N N . ALA A 1 121 ? 7.244 -0.618 -0.329 1.00 86.56 121 ALA A N 1
ATOM 938 C CA . ALA A 1 121 ? 8.355 -1.103 0.486 1.00 86.56 121 ALA A CA 1
ATOM 939 C C . ALA A 1 121 ? 7.874 -1.405 1.919 1.00 86.56 121 ALA A C 1
ATOM 941 O O . ALA A 1 121 ? 6.948 -0.772 2.431 1.00 86.56 121 ALA A O 1
ATOM 942 N N . TRP A 1 122 ? 8.514 -2.358 2.608 1.00 84.31 122 TRP A N 1
ATOM 943 C CA . TRP A 1 122 ? 8.152 -2.688 3.996 1.00 84.31 122 TRP A CA 1
ATOM 944 C C . TRP A 1 122 ? 8.233 -1.475 4.930 1.00 84.31 122 TRP A C 1
ATOM 946 O O . TRP A 1 122 ? 7.389 -1.331 5.812 1.00 84.31 122 TRP A O 1
ATOM 956 N N . ALA A 1 123 ? 9.209 -0.592 4.705 1.00 87.19 123 ALA A N 1
ATOM 957 C CA . ALA A 1 123 ? 9.367 0.642 5.466 1.00 87.19 123 ALA A CA 1
ATOM 958 C C . ALA A 1 123 ? 8.207 1.625 5.230 1.00 87.19 123 ALA A C 1
ATOM 960 O O . ALA A 1 123 ? 7.652 2.153 6.189 1.00 87.19 123 ALA A O 1
ATOM 961 N N . GLU A 1 124 ? 7.802 1.827 3.975 1.00 86.75 124 GLU A N 1
ATOM 962 C CA . GLU A 1 124 ? 6.702 2.729 3.602 1.00 86.75 124 GLU A CA 1
ATOM 963 C C . GLU A 1 124 ? 5.363 2.217 4.127 1.00 86.75 124 GLU A C 1
ATOM 965 O O . GLU A 1 124 ? 4.599 2.955 4.746 1.00 86.75 124 GLU A O 1
ATOM 970 N N . PHE A 1 125 ? 5.111 0.920 3.946 1.00 87.88 125 PHE A N 1
ATOM 971 C CA . PHE A 1 125 ? 3.921 0.259 4.460 1.00 87.88 125 PHE A CA 1
ATOM 972 C C . PHE A 1 125 ? 3.855 0.329 5.990 1.00 87.88 125 PHE A C 1
ATOM 974 O O . PHE A 1 125 ? 2.845 0.754 6.548 1.00 87.88 125 PHE A O 1
ATOM 981 N N . GLY A 1 126 ? 4.941 -0.048 6.675 1.00 86.19 126 GLY A N 1
A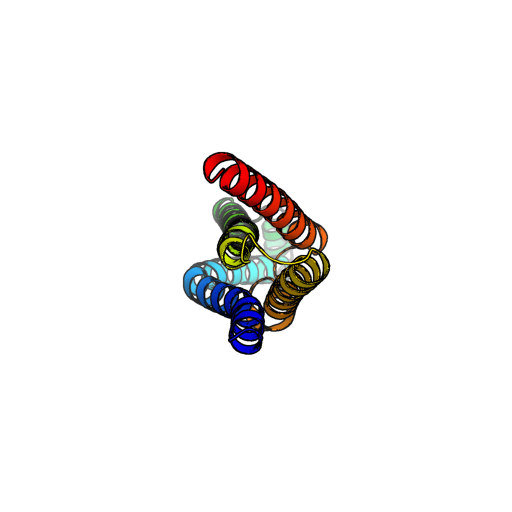TOM 982 C CA . GLY A 1 126 ? 5.023 0.015 8.133 1.00 86.19 126 GLY A CA 1
ATOM 983 C C . GLY A 1 126 ? 4.837 1.440 8.654 1.00 86.19 126 GLY A C 1
ATOM 984 O O . GLY A 1 126 ? 4.075 1.656 9.595 1.00 86.19 126 GLY A O 1
ATOM 985 N N . GLY A 1 127 ? 5.457 2.420 7.992 1.00 87.69 127 GLY A N 1
ATOM 986 C CA . GLY A 1 127 ? 5.284 3.840 8.282 1.00 87.69 127 GLY A CA 1
ATOM 987 C C . GLY A 1 127 ? 3.833 4.295 8.136 1.00 87.69 127 GLY A C 1
ATOM 988 O O . GLY A 1 127 ? 3.297 4.907 9.056 1.00 87.69 127 GLY A O 1
ATOM 989 N N . ALA A 1 128 ? 3.158 3.946 7.037 1.00 87.69 128 ALA A N 1
ATOM 990 C CA . ALA A 1 128 ? 1.754 4.296 6.820 1.00 87.69 128 ALA A CA 1
ATOM 991 C C . ALA A 1 128 ? 0.822 3.670 7.866 1.00 87.69 128 ALA A C 1
ATOM 993 O O . ALA A 1 128 ? -0.080 4.348 8.363 1.00 87.69 128 ALA A O 1
ATOM 994 N N . VAL A 1 129 ? 1.060 2.410 8.246 1.00 86.88 129 VAL A N 1
ATOM 995 C CA . VAL A 1 129 ? 0.289 1.741 9.304 1.00 86.88 129 VAL A CA 1
ATOM 996 C C . VAL A 1 129 ? 0.495 2.430 10.652 1.00 86.88 129 VAL A C 1
ATOM 998 O O . VAL A 1 129 ? -0.481 2.717 11.344 1.00 86.88 129 VAL A O 1
ATOM 1001 N N . LEU A 1 130 ? 1.742 2.738 11.018 1.00 87.56 130 LEU A N 1
ATOM 1002 C CA . LEU A 1 130 ? 2.065 3.416 12.275 1.00 87.56 130 LEU A CA 1
ATOM 1003 C C . LEU A 1 130 ? 1.475 4.826 12.331 1.00 87.56 130 LEU A C 1
ATOM 1005 O O . LEU A 1 130 ? 0.809 5.171 13.305 1.00 87.56 130 LEU A O 1
ATOM 1009 N N . LEU A 1 131 ? 1.669 5.626 11.281 1.00 88.38 131 LEU A N 1
ATOM 1010 C CA . LEU A 1 131 ? 1.113 6.976 11.192 1.00 88.38 131 LEU A CA 1
ATOM 1011 C C . LEU A 1 131 ? -0.416 6.949 11.236 1.00 88.38 131 LEU A C 1
ATOM 1013 O O . LEU A 1 131 ? -1.020 7.745 11.954 1.00 88.38 131 LEU A O 1
ATOM 1017 N N . GLY A 1 132 ? -1.043 6.008 10.525 1.00 85.56 132 GLY A N 1
ATOM 1018 C CA . GLY A 1 132 ? -2.490 5.812 10.552 1.00 85.56 132 GLY A CA 1
ATOM 1019 C C . GLY A 1 132 ? -2.993 5.434 11.945 1.00 85.56 132 GLY A C 1
ATOM 1020 O O . GLY A 1 132 ? -3.987 5.986 12.412 1.00 85.56 132 GLY A O 1
ATOM 1021 N N . ALA A 1 133 ? -2.282 4.550 12.650 1.00 82.81 133 ALA A N 1
ATOM 1022 C CA . ALA A 1 133 ? -2.629 4.143 14.009 1.00 82.81 133 ALA A CA 1
ATOM 1023 C C . ALA A 1 133 ? -2.475 5.298 15.012 1.00 82.81 133 ALA A C 1
ATOM 1025 O O . ALA A 1 133 ? -3.360 5.518 15.838 1.00 82.81 133 ALA A O 1
ATOM 1026 N N . ILE A 1 134 ? -1.397 6.082 14.916 1.00 85.50 134 ILE A N 1
ATOM 1027 C CA . ILE A 1 134 ? -1.182 7.276 15.748 1.00 85.50 134 ILE A CA 1
ATOM 1028 C C . ILE A 1 134 ? -2.295 8.301 15.504 1.00 85.50 134 ILE A C 1
ATOM 1030 O O . ILE A 1 134 ? -2.899 8.798 16.458 1.00 85.50 134 ILE A O 1
ATOM 1034 N N . ALA A 1 135 ? -2.614 8.584 14.238 1.00 85.88 135 ALA A N 1
ATOM 1035 C CA . ALA A 1 135 ? -3.693 9.495 13.869 1.00 85.88 135 ALA A CA 1
ATOM 1036 C C . ALA A 1 135 ? -5.051 9.005 14.395 1.00 85.88 135 ALA A C 1
ATOM 1038 O O . ALA A 1 135 ? -5.823 9.787 14.953 1.00 85.88 135 ALA A O 1
ATOM 1039 N N . ALA A 1 136 ? -5.321 7.703 14.289 1.00 83.00 136 ALA A N 1
ATOM 1040 C CA . ALA A 1 136 ? -6.528 7.090 14.819 1.00 83.00 136 ALA A CA 1
ATOM 1041 C C . ALA A 1 136 ? -6.652 7.244 16.341 1.00 83.00 136 ALA A C 1
ATOM 1043 O O . ALA A 1 136 ? -7.716 7.622 16.833 1.00 83.00 136 ALA A O 1
ATOM 1044 N N . VAL A 1 137 ? -5.569 7.003 17.087 1.00 79.81 137 VAL A N 1
ATOM 1045 C CA . VAL A 1 137 ? -5.534 7.213 18.542 1.00 79.81 137 VAL A CA 1
ATOM 1046 C C . VAL A 1 137 ? -5.792 8.683 18.876 1.00 79.81 137 VAL A C 1
ATOM 1048 O O . VAL A 1 137 ? -6.633 8.976 19.725 1.00 79.81 137 VAL A O 1
ATOM 1051 N N . GLY A 1 138 ? -5.145 9.618 18.174 1.00 82.56 138 GLY A N 1
ATOM 1052 C CA . GLY A 1 138 ? -5.378 11.054 18.350 1.00 82.56 138 GLY A CA 1
ATOM 1053 C C . GLY A 1 138 ? -6.842 11.452 18.121 1.00 82.56 138 GLY A C 1
ATOM 1054 O O . GLY A 1 138 ? -7.441 12.138 18.951 1.00 82.56 138 GLY A O 1
ATOM 1055 N N . LEU A 1 139 ? -7.458 10.959 17.043 1.00 82.56 139 LEU A N 1
ATOM 1056 C CA . LEU A 1 139 ? -8.877 11.185 16.740 1.00 82.56 139 LEU A CA 1
ATOM 1057 C C . LEU A 1 139 ? -9.803 10.564 17.793 1.00 82.56 139 LEU A C 1
ATOM 1059 O O . LEU A 1 139 ? -10.807 11.172 18.172 1.00 82.56 139 LEU A O 1
ATOM 1063 N N . MET A 1 140 ? -9.463 9.382 18.305 1.00 77.81 140 MET A N 1
ATOM 1064 C CA . MET A 1 140 ? -10.211 8.722 19.372 1.00 77.81 140 MET A CA 1
ATOM 1065 C C . MET A 1 140 ? -10.165 9.528 20.678 1.00 77.81 140 MET A C 1
ATOM 1067 O O . MET A 1 140 ? -11.204 9.716 21.313 1.00 77.81 140 MET A O 1
ATOM 1071 N N . LEU A 1 141 ? -8.997 10.060 21.050 1.00 79.00 141 LEU A N 1
ATOM 1072 C CA . LEU A 1 141 ? -8.829 10.931 22.219 1.00 79.00 141 LEU A CA 1
ATOM 1073 C C . LEU A 1 141 ? -9.616 12.241 22.073 1.00 79.00 141 LEU A C 1
ATOM 1075 O O . LEU A 1 141 ? -10.296 12.666 23.009 1.00 79.00 141 LEU A O 1
ATOM 1079 N N . LEU A 1 142 ? -9.595 12.855 20.886 1.00 81.75 142 LEU A N 1
ATOM 1080 C CA . LEU A 1 142 ? -10.404 14.041 20.588 1.00 81.75 142 LEU A CA 1
ATOM 1081 C C . LEU A 1 142 ? -11.904 13.753 20.699 1.00 81.75 142 LEU A C 1
ATOM 1083 O O . LEU A 1 142 ? -12.651 14.563 21.250 1.00 81.75 142 LEU A O 1
ATOM 1087 N N . ARG A 1 143 ? -12.348 12.592 20.204 1.00 77.69 143 ARG A N 1
ATOM 1088 C CA . ARG A 1 143 ? -13.744 12.159 20.304 1.00 77.69 143 ARG A CA 1
ATOM 1089 C C . ARG A 1 143 ? -14.167 11.997 21.759 1.00 77.69 143 ARG A C 1
ATOM 1091 O O . ARG A 1 143 ? -15.218 12.508 22.120 1.00 77.69 143 ARG A O 1
ATOM 1098 N N . LEU A 1 144 ? -13.342 11.340 22.576 1.00 73.94 144 LEU A N 1
ATOM 1099 C CA . LEU A 1 144 ? -13.584 11.169 24.010 1.00 73.94 144 LEU A CA 1
ATOM 1100 C C . LEU A 1 144 ? -13.751 12.521 24.715 1.00 73.94 144 LEU A C 1
ATOM 1102 O O . LEU A 1 144 ? -14.739 12.708 25.422 1.00 73.94 144 LEU A O 1
ATOM 1106 N N . ARG A 1 145 ? -12.852 13.478 24.444 1.00 76.94 145 ARG A N 1
ATOM 1107 C CA . ARG A 1 145 ? -12.881 14.828 25.031 1.00 76.94 145 ARG A CA 1
ATOM 1108 C C . ARG A 1 145 ? -14.117 15.650 24.649 1.00 76.94 145 ARG A C 1
ATOM 1110 O O . ARG A 1 145 ? -14.511 16.510 25.417 1.00 76.94 145 ARG A O 1
ATOM 1117 N N . ARG A 1 146 ? -14.714 15.421 23.474 1.00 71.19 146 ARG A N 1
ATOM 1118 C CA . ARG A 1 146 ? -15.950 16.107 23.042 1.00 71.19 146 ARG A CA 1
ATOM 1119 C C . ARG A 1 146 ? -17.233 15.482 23.599 1.00 71.19 146 ARG A C 1
ATOM 1121 O O . ARG A 1 146 ? -18.297 16.066 23.435 1.00 71.19 146 ARG A O 1
ATOM 1128 N N . SER A 1 147 ? -17.150 14.280 24.164 1.00 60.59 147 SER A N 1
ATOM 1129 C CA . SER A 1 147 ? -18.309 13.504 24.632 1.00 60.59 147 SER A CA 1
ATOM 1130 C C . SER A 1 147 ? -18.456 13.430 26.156 1.00 60.59 147 SER A C 1
ATOM 1132 O O . SER A 1 147 ? -19.370 12.753 26.626 1.00 60.59 147 SER A O 1
ATOM 1134 N N . GLY A 1 148 ? -17.558 14.075 26.903 1.00 52.03 148 GLY A N 1
ATOM 1135 C CA . GLY A 1 148 ? -17.674 14.324 28.343 1.00 52.03 148 GLY A CA 1
ATOM 1136 C C . GLY A 1 148 ? -17.851 15.810 28.586 1.00 52.03 148 GLY A C 1
ATOM 1137 O O . GLY A 1 148 ? -18.592 16.141 29.531 1.00 52.03 148 GLY A O 1
#

Organism: NCBI:txid2675752

pLDDT: mean 82.85, std 7.57, range [52.03, 93.69]